Protein AF-A0A2Z6QN03-F1 (afdb_monomer_lite)

Foldseek 3Di:
DVQLVVVVVVVDDSLRSLVVVLVPDDDPVNVVSCVVSVVCNPPDPVRVVVVVVVVVVVVVVVVVVVVVVVVVVVVVCVVCLVVCVVPVLPVQVVQQPPVVHDDPVRSVVSVCCSNPPDPVVVVQVVVQVVVCVVVVDSPDGDDDDWDWDPWDDPDDQWIKTATDDPDPDDRDRDIDTGHDDDD

InterPro domains:
  IPR023211 DNA polymerase, palm domain superfamily [G3DSA:3.90.1600.10] (104-169)
  IPR043502 DNA/RNA polymerase superfamily [SSF56672] (19-170)

pLDDT: mean 73.64, std 13.22, range [30.78, 92.19]

Organism: NCBI:txid94130

Structure (mmCIF, N/CA/C/O backbone):
data_AF-A0A2Z6QN03-F1
#
_entry.id   AF-A0A2Z6QN03-F1
#
loop_
_atom_site.group_PDB
_atom_site.id
_atom_site.type_symbol
_atom_site.label_atom_id
_atom_site.label_alt_id
_atom_site.label_comp_id
_atom_site.label_asym_id
_atom_site.label_entity_id
_atom_site.label_seq_id
_atom_site.pdbx_PDB_ins_code
_atom_site.Cartn_x
_atom_site.Cartn_y
_atom_site.Cartn_z
_atom_site.occupancy
_atom_site.B_iso_or_equiv
_atom_site.auth_seq_id
_atom_site.auth_comp_id
_atom_site.auth_asym_id
_atom_site.auth_atom_id
_atom_site.pdbx_PDB_model_num
ATOM 1 N N . MET A 1 1 ? -9.020 0.779 20.662 1.00 78.31 1 MET A N 1
ATOM 2 C CA . MET A 1 1 ? -10.321 0.088 20.762 1.00 78.31 1 MET A CA 1
ATOM 3 C C . MET A 1 1 ? -10.127 -1.400 21.051 1.00 78.31 1 MET A C 1
ATOM 5 O O . MET A 1 1 ? -10.573 -1.835 22.097 1.00 78.31 1 MET A O 1
ATOM 9 N N . GLU A 1 2 ? -9.347 -2.140 20.259 1.00 82.75 2 GLU A N 1
ATOM 10 C CA . GLU A 1 2 ? -9.040 -3.578 20.472 1.00 82.75 2 GLU A CA 1
ATOM 11 C C . GLU A 1 2 ? -8.659 -3.975 21.913 1.00 82.75 2 GLU A C 1
ATOM 13 O O . GLU A 1 2 ? -9.232 -4.880 22.513 1.00 82.75 2 GLU A O 1
ATOM 18 N N . LEU A 1 3 ? -7.739 -3.233 22.542 1.00 81.19 3 LEU A N 1
ATOM 19 C CA . LEU A 1 3 ? -7.335 -3.491 23.933 1.00 81.19 3 LEU A CA 1
ATOM 20 C C . LEU A 1 3 ? -8.473 -3.298 24.955 1.00 81.19 3 LEU A C 1
ATOM 22 O O . LEU A 1 3 ? -8.415 -3.873 26.044 1.00 81.19 3 LEU A O 1
ATOM 26 N N . ILE A 1 4 ? -9.474 -2.474 24.631 1.00 82.44 4 ILE A N 1
ATOM 27 C CA . ILE A 1 4 ? -10.668 -2.262 25.460 1.00 82.44 4 ILE A CA 1
ATOM 28 C C . ILE A 1 4 ? -11.577 -3.486 25.331 1.00 82.44 4 ILE A C 1
ATOM 30 O O . ILE A 1 4 ? -11.987 -4.041 26.346 1.00 82.44 4 ILE A O 1
ATOM 34 N N . ILE A 1 5 ? -11.789 -3.984 24.110 1.00 84.56 5 ILE A N 1
ATOM 35 C CA . ILE A 1 5 ? -12.561 -5.208 23.833 1.00 84.56 5 ILE A CA 1
ATOM 36 C C . ILE A 1 5 ? -11.947 -6.420 24.534 1.00 84.56 5 ILE A C 1
ATOM 38 O O . ILE A 1 5 ? -12.634 -7.126 25.272 1.00 84.56 5 ILE A O 1
ATOM 42 N N . ALA A 1 6 ? -10.629 -6.594 24.417 1.00 84.69 6 ALA A N 1
ATOM 43 C CA . ALA A 1 6 ? -9.902 -7.664 25.095 1.00 84.69 6 ALA A CA 1
ATOM 44 C C . ALA A 1 6 ? -10.009 -7.598 26.633 1.00 84.69 6 ALA A C 1
ATOM 46 O O . ALA A 1 6 ? -9.934 -8.625 27.306 1.00 84.69 6 ALA A O 1
ATOM 47 N N . SER A 1 7 ? -10.175 -6.402 27.206 1.00 82.44 7 SER A N 1
ATOM 48 C CA . SER A 1 7 ? -10.339 -6.216 28.655 1.00 82.44 7 SER A CA 1
ATOM 49 C C . SER A 1 7 ? -11.789 -6.417 29.103 1.00 82.44 7 SER A C 1
ATOM 51 O O . SER A 1 7 ? -12.020 -6.996 30.162 1.00 82.44 7 SER A O 1
ATOM 53 N N . MET A 1 8 ? -12.768 -6.041 28.275 1.00 79.88 8 MET A N 1
ATOM 54 C CA . MET A 1 8 ? -14.183 -6.341 28.519 1.00 79.88 8 MET A CA 1
ATOM 55 C C . MET A 1 8 ? -14.472 -7.844 28.494 1.00 79.88 8 MET A C 1
ATOM 57 O O . MET A 1 8 ? -15.289 -8.314 29.287 1.00 79.88 8 MET A O 1
ATOM 61 N N . GLY A 1 9 ? -13.755 -8.606 27.658 1.00 78.94 9 GLY A N 1
ATOM 62 C CA . GLY A 1 9 ? -13.786 -10.074 27.665 1.00 78.94 9 GLY A CA 1
ATOM 63 C C . GLY A 1 9 ? -13.278 -10.704 28.970 1.00 78.94 9 GLY A C 1
ATOM 64 O O . GLY A 1 9 ? -13.572 -11.861 29.244 1.00 78.94 9 GLY A O 1
ATOM 65 N N . LYS A 1 10 ? -12.566 -9.938 29.811 1.00 83.94 10 LYS A N 1
ATOM 66 C CA . LYS A 1 10 ? -12.107 -10.349 31.150 1.00 83.94 10 LYS A CA 1
ATOM 67 C C . LYS A 1 10 ? -13.059 -9.922 32.276 1.00 83.94 10 LYS A C 1
ATOM 69 O O . LYS A 1 10 ? -12.698 -10.035 33.442 1.00 83.94 10 LYS A O 1
ATOM 74 N N . GLY A 1 11 ? -14.248 -9.413 31.943 1.00 77.88 11 GLY A N 1
ATOM 75 C CA . GLY A 1 11 ? -15.290 -9.052 32.911 1.00 77.88 11 GLY A CA 1
ATOM 76 C C . GLY A 1 11 ? -15.272 -7.600 33.403 1.00 77.88 11 GLY A C 1
ATOM 77 O O . GLY A 1 11 ? -16.166 -7.225 34.151 1.00 77.88 11 GLY A O 1
ATOM 78 N N . LEU A 1 12 ? -14.323 -6.766 32.964 1.00 81.25 12 LEU A N 1
ATOM 79 C CA . LEU A 1 12 ? -14.276 -5.337 33.318 1.00 81.25 12 LEU A CA 1
ATOM 80 C C . LEU A 1 12 ? -15.379 -4.543 32.611 1.00 81.25 12 LEU A C 1
ATOM 82 O O . LEU A 1 12 ? -15.644 -4.765 31.423 1.00 81.25 12 LEU A O 1
ATOM 86 N N . SER A 1 13 ? -15.991 -3.575 33.295 1.00 84.38 13 SER A N 1
ATOM 87 C CA . SER A 1 13 ? -16.940 -2.663 32.648 1.00 84.38 13 SER A CA 1
ATOM 88 C C . SER A 1 13 ? -16.236 -1.750 31.628 1.00 84.38 13 SER A C 1
ATOM 90 O O . SER A 1 13 ? -15.008 -1.597 31.622 1.00 84.38 13 SER A O 1
ATOM 92 N N . LEU A 1 14 ? -17.015 -1.182 30.699 1.00 83.19 14 LEU A N 1
ATOM 93 C CA . LEU A 1 14 ? -16.485 -0.308 29.647 1.00 83.19 14 LEU A CA 1
ATOM 94 C C . LEU A 1 14 ? -15.829 0.945 30.252 1.00 83.19 14 LEU A C 1
ATOM 96 O O . LEU A 1 14 ? -14.708 1.280 29.872 1.00 83.19 14 LEU A O 1
ATOM 100 N N . SER A 1 15 ? -16.486 1.574 31.232 1.00 81.81 15 SER A N 1
ATOM 101 C CA . SER A 1 15 ? -15.984 2.765 31.926 1.00 81.81 15 SER A CA 1
ATOM 102 C C . SER A 1 15 ? -14.686 2.476 32.681 1.00 81.81 15 SER A C 1
ATOM 104 O O . SER A 1 15 ? -13.682 3.132 32.415 1.00 81.81 15 SER A O 1
ATOM 106 N N . GLU A 1 16 ? -14.647 1.427 33.511 1.00 82.94 16 GLU A N 1
ATOM 107 C CA . GLU A 1 16 ? -13.440 1.030 34.260 1.00 82.94 16 GLU A CA 1
ATOM 108 C C . GLU A 1 16 ? -12.255 0.742 33.327 1.00 82.94 16 GLU A C 1
ATOM 110 O O . GLU A 1 16 ? -11.103 1.069 33.621 1.00 82.94 16 GLU A O 1
ATOM 115 N N . THR A 1 17 ? -12.525 0.129 32.171 1.00 84.19 17 THR A N 1
ATOM 116 C CA . THR A 1 17 ? -11.491 -0.180 31.178 1.00 84.19 17 THR A CA 1
ATOM 117 C C . THR A 1 17 ? -10.941 1.085 30.523 1.00 84.19 17 THR A C 1
ATOM 119 O O . THR A 1 17 ? -9.725 1.198 30.334 1.00 84.19 17 THR A O 1
ATOM 122 N N . ILE A 1 18 ? -11.818 2.028 30.163 1.00 83.25 18 ILE A N 1
ATOM 123 C CA . ILE A 1 18 ? -11.425 3.303 29.557 1.00 83.25 18 ILE A CA 1
ATOM 124 C C . ILE A 1 18 ? -10.633 4.140 30.563 1.00 83.25 18 ILE A C 1
ATOM 126 O O . ILE A 1 18 ? -9.537 4.589 30.233 1.00 83.25 18 ILE A O 1
ATOM 130 N N . GLU A 1 19 ? -11.118 4.279 31.796 1.00 83.25 19 GLU A N 1
ATOM 131 C CA . GLU A 1 19 ? -10.433 5.014 32.865 1.00 83.25 19 GLU A CA 1
ATOM 132 C C . GLU A 1 19 ? -9.045 4.435 33.143 1.00 83.25 19 GLU A C 1
ATOM 134 O O . GLU A 1 19 ? -8.051 5.163 33.157 1.00 83.25 19 GLU A O 1
ATOM 139 N N . LYS A 1 20 ? -8.934 3.104 33.237 1.00 83.12 20 LYS A N 1
ATOM 140 C CA . LYS A 1 20 ? -7.641 2.428 33.393 1.00 83.12 20 LYS A CA 1
ATOM 141 C C . LYS A 1 20 ? -6.711 2.673 32.205 1.00 83.12 20 LYS A C 1
ATOM 143 O O . LYS A 1 20 ? -5.497 2.749 32.383 1.00 83.12 20 LYS A O 1
ATOM 148 N N . LYS A 1 21 ? -7.228 2.769 30.977 1.00 80.38 21 LYS A N 1
ATOM 149 C CA . LYS A 1 21 ? -6.402 3.070 29.796 1.00 80.38 21 LYS A CA 1
ATOM 150 C C . LYS A 1 21 ? -5.947 4.524 29.760 1.00 80.38 21 LYS A C 1
ATOM 152 O O . LYS A 1 21 ? -4.799 4.761 29.394 1.00 80.38 21 LYS A O 1
ATOM 157 N N . LEU A 1 22 ? -6.797 5.456 30.177 1.00 79.81 22 LEU A N 1
ATOM 158 C CA . LEU A 1 22 ? -6.455 6.873 30.286 1.00 79.81 22 LEU A CA 1
ATOM 159 C C . LEU A 1 22 ? -5.440 7.135 31.404 1.00 79.81 22 LEU A C 1
ATOM 161 O O . LEU A 1 22 ? -4.530 7.932 31.206 1.00 79.81 22 LEU A O 1
ATOM 165 N N . ALA A 1 23 ? -5.533 6.422 32.529 1.00 80.88 23 ALA A N 1
ATOM 166 C CA . ALA A 1 23 ? -4.568 6.514 33.628 1.00 80.88 23 ALA A CA 1
ATOM 167 C C . ALA A 1 23 ? -3.162 6.003 33.255 1.00 80.88 23 ALA A C 1
ATOM 169 O O . ALA A 1 23 ? -2.181 6.405 33.866 1.00 80.88 23 ALA A O 1
ATOM 170 N N . ASN A 1 24 ? -3.060 5.127 32.249 1.00 78.62 24 ASN A N 1
ATOM 171 C CA . ASN A 1 24 ? -1.795 4.542 31.790 1.00 78.62 24 ASN A CA 1
ATOM 172 C C . ASN A 1 24 ? -1.147 5.295 30.612 1.00 78.62 24 ASN A C 1
ATOM 174 O O . ASN A 1 24 ? -0.105 4.865 30.119 1.00 78.62 24 ASN A O 1
ATOM 178 N N . ALA A 1 25 ? -1.768 6.357 30.093 1.00 73.38 25 ALA A N 1
ATOM 179 C CA . ALA A 1 25 ? -1.210 7.140 28.994 1.00 73.38 25 ALA A CA 1
ATOM 180 C C . ALA A 1 25 ? -0.481 8.381 29.545 1.00 73.38 25 ALA A C 1
ATOM 182 O O . ALA A 1 25 ? -1.043 9.131 30.330 1.00 73.38 25 ALA A O 1
ATOM 183 N N . GLU A 1 26 ? 0.760 8.627 29.121 1.00 62.78 26 GLU A N 1
ATOM 184 C CA . GLU A 1 26 ? 1.544 9.805 29.530 1.00 62.78 26 GLU A CA 1
ATOM 185 C C . GLU A 1 26 ? 1.878 10.708 28.321 1.00 62.78 26 GLU A C 1
ATOM 187 O O . GLU A 1 26 ? 2.120 10.233 27.204 1.00 62.78 26 GLU A O 1
ATOM 192 N N . GLY A 1 27 ? 1.912 12.031 28.534 1.00 67.25 27 GLY A N 1
ATOM 193 C CA . GLY A 1 27 ? 2.360 13.040 27.556 1.00 67.25 27 GLY A CA 1
ATOM 194 C C . GLY A 1 27 ? 1.319 13.472 26.504 1.00 67.25 27 GLY A C 1
ATOM 195 O O . GLY A 1 27 ? 0.135 13.202 26.639 1.00 67.25 27 GLY A O 1
ATOM 196 N N . LYS A 1 28 ? 1.747 14.125 25.406 1.00 58.94 28 LYS A N 1
ATOM 197 C CA . LYS A 1 28 ? 0.869 14.677 24.331 1.00 58.94 28 LYS A CA 1
ATOM 198 C C . LYS A 1 28 ? -0.064 13.657 23.652 1.00 58.94 28 LYS A C 1
ATOM 200 O O . LYS A 1 28 ? -1.021 14.038 22.982 1.00 58.94 28 LYS A O 1
ATOM 205 N N . LYS A 1 29 ? 0.219 12.357 23.787 1.00 63.34 29 LYS A N 1
ATOM 206 C CA . LYS A 1 29 ? -0.662 11.273 23.317 1.00 63.34 29 LYS A CA 1
ATOM 207 C C . LYS A 1 29 ? -1.928 11.154 24.170 1.00 63.34 29 LYS A C 1
ATOM 209 O O . LYS A 1 29 ? -2.931 10.649 23.673 1.00 63.34 29 LYS A O 1
ATOM 214 N N . HIS A 1 30 ? -1.879 11.635 25.411 1.00 67.75 30 HIS A N 1
ATOM 215 C CA . HIS A 1 30 ? -2.991 11.640 26.349 1.00 67.75 30 HIS A CA 1
ATOM 216 C C . HIS A 1 30 ? -4.138 12.501 25.834 1.00 67.75 30 HIS A C 1
ATOM 218 O O . HIS A 1 30 ? -5.213 11.967 25.634 1.00 67.75 30 HIS A O 1
ATOM 224 N N . ASP A 1 31 ? -3.908 13.762 25.463 1.00 69.50 31 ASP A N 1
ATOM 225 C CA . ASP A 1 31 ? -4.986 14.679 25.050 1.00 69.50 31 ASP A CA 1
ATOM 226 C C . ASP A 1 31 ? -5.824 14.164 23.868 1.00 69.50 31 ASP A C 1
ATOM 228 O O . ASP A 1 31 ? -7.048 14.307 23.848 1.00 69.50 31 ASP A O 1
ATOM 232 N N . ASN A 1 32 ? -5.179 13.541 22.876 1.00 72.19 32 ASN A N 1
ATOM 233 C CA . ASN A 1 32 ? -5.870 13.003 21.704 1.00 72.19 32 ASN A CA 1
ATOM 234 C C . ASN A 1 32 ? -6.604 11.690 22.025 1.00 72.19 32 ASN A C 1
ATOM 236 O O . ASN A 1 32 ? -7.726 11.466 21.576 1.00 72.19 32 ASN A O 1
ATOM 240 N N . LEU A 1 33 ? -5.986 10.829 22.840 1.00 71.81 33 LEU A N 1
ATOM 241 C CA . LEU A 1 33 ? -6.597 9.585 23.308 1.00 71.81 33 LEU A CA 1
ATOM 242 C C . LEU A 1 33 ? -7.811 9.866 24.203 1.00 71.81 33 LEU A C 1
ATOM 244 O O . LEU A 1 33 ? -8.853 9.239 24.045 1.00 71.81 33 LEU A O 1
ATOM 248 N N . THR A 1 34 ? -7.675 10.847 25.088 1.00 73.75 34 THR A N 1
ATOM 249 C CA . THR A 1 34 ? -8.704 11.375 25.977 1.00 73.75 34 THR A CA 1
ATOM 250 C C . THR A 1 34 ? -9.898 11.860 25.166 1.00 73.75 34 THR A C 1
ATOM 252 O O . THR A 1 34 ? -10.993 11.353 25.371 1.00 73.75 34 THR A O 1
ATOM 255 N N . LYS A 1 35 ? -9.708 12.735 24.169 1.00 79.69 35 LYS A N 1
ATOM 256 C CA . LYS A 1 35 ? -10.812 13.209 23.310 1.00 79.69 35 LYS A CA 1
ATOM 257 C C . LYS A 1 35 ? -11.545 12.077 22.587 1.00 79.69 35 LYS A C 1
ATOM 259 O O . LYS A 1 35 ? -12.771 12.085 22.546 1.00 79.69 35 LYS A O 1
ATOM 264 N N . ASN A 1 36 ? -10.807 11.097 22.067 1.00 78.75 36 ASN A N 1
ATOM 265 C CA . ASN A 1 36 ? -11.396 9.971 21.344 1.00 78.75 36 ASN A CA 1
ATOM 266 C C . ASN A 1 36 ? -12.136 8.994 22.269 1.00 78.75 36 ASN A C 1
ATOM 268 O O . ASN A 1 36 ? -13.152 8.442 21.869 1.00 78.75 36 ASN A O 1
ATOM 272 N N . LEU A 1 37 ? -11.647 8.763 23.493 1.00 78.69 37 LEU A N 1
ATOM 273 C CA . LEU A 1 37 ? -12.233 7.789 24.420 1.00 78.69 37 LEU A CA 1
ATOM 274 C C . LEU A 1 37 ? -13.319 8.370 25.330 1.00 78.69 37 LEU A C 1
ATOM 276 O O . LEU A 1 37 ? -14.233 7.637 25.701 1.00 78.69 37 LEU A O 1
ATOM 280 N N . TYR A 1 38 ? -13.265 9.665 25.661 1.00 77.50 38 TYR A N 1
ATOM 281 C CA . TYR A 1 38 ? -14.277 10.316 26.504 1.00 77.50 38 TYR A CA 1
ATOM 282 C C . TYR A 1 38 ? -15.681 10.241 25.896 1.00 77.50 38 TYR A C 1
ATOM 284 O O . TYR A 1 38 ? -16.650 10.118 26.640 1.00 77.50 38 TYR A O 1
ATOM 292 N N . HIS A 1 39 ? -15.794 10.237 24.561 1.00 81.62 39 HIS A N 1
ATOM 293 C CA . HIS A 1 39 ? -17.069 10.032 23.864 1.00 81.62 39 HIS A CA 1
ATOM 294 C C . HIS A 1 39 ? -17.752 8.708 24.255 1.00 81.62 39 HIS A C 1
ATOM 296 O O . HIS A 1 39 ? -18.976 8.626 24.306 1.00 81.62 39 HIS A O 1
ATOM 302 N N . PHE A 1 40 ? -16.964 7.684 24.590 1.00 81.00 40 PHE A N 1
ATOM 303 C CA . PHE A 1 40 ? -17.443 6.333 24.869 1.00 81.00 40 PHE A CA 1
ATOM 304 C C . PHE A 1 40 ? -17.653 6.033 26.357 1.00 81.00 40 PHE A C 1
ATOM 306 O O . PHE A 1 40 ? -18.268 5.018 26.675 1.00 81.00 40 PHE A O 1
ATOM 313 N N . ILE A 1 41 ? -17.173 6.889 27.271 1.00 78.69 41 ILE A N 1
ATOM 314 C CA . ILE A 1 41 ? -17.235 6.652 28.728 1.00 78.69 41 ILE A CA 1
ATOM 315 C C . ILE A 1 41 ? -18.676 6.478 29.223 1.00 78.69 41 ILE A C 1
ATOM 317 O O . ILE A 1 41 ? -18.939 5.603 30.043 1.00 78.69 41 ILE A O 1
ATOM 321 N N . ASN A 1 42 ? -19.606 7.277 28.695 1.00 79.06 42 ASN A N 1
ATOM 322 C CA . ASN A 1 42 ? -21.012 7.273 29.116 1.00 79.06 42 ASN A CA 1
ATOM 323 C C . ASN A 1 42 ? -21.912 6.395 28.234 1.00 79.06 42 ASN A C 1
ATOM 325 O O . ASN A 1 42 ? -23.130 6.401 28.397 1.00 79.06 42 ASN A O 1
ATOM 329 N N . LYS A 1 43 ? -21.330 5.683 27.268 1.00 84.50 43 LYS A N 1
ATOM 330 C CA . LYS A 1 43 ? -22.069 4.958 26.238 1.00 84.50 43 LYS A CA 1
ATOM 331 C C . LYS A 1 43 ? -22.368 3.531 26.696 1.00 84.50 43 LYS A C 1
ATOM 333 O O . LYS A 1 43 ? -21.564 2.912 27.398 1.00 84.50 43 LYS A O 1
ATOM 338 N N . ALA A 1 44 ? -23.518 2.979 26.311 1.00 85.81 44 ALA A N 1
ATOM 339 C CA . ALA A 1 44 ? -23.827 1.596 26.661 1.00 85.81 44 ALA A CA 1
ATOM 340 C C . ALA A 1 44 ? -22.920 0.627 25.881 1.00 85.81 44 ALA A C 1
ATOM 342 O O . ALA A 1 44 ? -22.516 0.896 24.750 1.00 85.81 44 ALA A O 1
ATOM 343 N N . ARG A 1 45 ? -22.630 -0.551 26.455 1.00 83.38 45 ARG A N 1
ATOM 344 C CA . ARG A 1 45 ? -21.758 -1.561 25.817 1.00 83.38 45 ARG A CA 1
ATOM 345 C C . ARG A 1 45 ? -22.183 -1.912 24.387 1.00 83.38 45 ARG A C 1
ATOM 347 O O . ARG A 1 45 ? -21.326 -2.050 23.523 1.00 83.38 45 ARG A O 1
ATOM 354 N N . HIS A 1 46 ? -23.484 -2.062 24.150 1.00 86.12 46 HIS A N 1
ATOM 355 C CA . HIS A 1 46 ? -24.010 -2.418 22.833 1.00 86.12 46 HIS A CA 1
ATOM 356 C C . HIS A 1 46 ? -23.836 -1.278 21.819 1.00 86.12 46 HIS A C 1
ATOM 358 O O . HIS A 1 46 ? -23.428 -1.524 20.692 1.00 86.12 46 HIS A O 1
ATOM 364 N N . GLU A 1 47 ? -24.054 -0.029 22.227 1.00 88.50 47 GLU A N 1
ATOM 365 C CA . GLU A 1 47 ? -23.845 1.141 21.372 1.00 88.50 47 GLU A CA 1
ATOM 366 C C . GLU A 1 47 ? -22.355 1.347 21.040 1.00 88.50 47 GLU A C 1
ATOM 368 O O . GLU A 1 47 ? -22.023 1.741 19.925 1.00 88.50 47 GLU A O 1
ATOM 373 N N . PHE A 1 48 ? -21.452 1.055 21.986 1.00 87.19 48 PHE A N 1
ATOM 374 C CA . PHE A 1 48 ? -20.005 1.032 21.741 1.00 87.19 48 PHE A CA 1
ATOM 375 C C . PHE A 1 48 ? -19.619 -0.047 20.720 1.00 87.19 48 PHE A C 1
ATOM 377 O O . PHE A 1 48 ? -18.826 0.232 19.826 1.00 87.19 48 PHE A O 1
ATOM 384 N N . MET A 1 49 ? -20.184 -1.258 20.825 1.00 88.06 49 MET A N 1
ATOM 385 C CA . MET A 1 49 ? -19.944 -2.335 19.853 1.00 88.06 49 MET A CA 1
ATOM 386 C C . MET A 1 49 ? -20.420 -1.958 18.448 1.00 88.06 49 MET A C 1
ATOM 388 O O . MET A 1 49 ? -19.674 -2.142 17.498 1.00 88.06 49 MET A O 1
ATOM 392 N N . VAL A 1 50 ? -21.612 -1.366 18.312 1.00 90.69 50 VAL A N 1
ATOM 393 C CA . VAL A 1 50 ? -22.143 -0.948 17.001 1.00 90.69 50 VAL A CA 1
ATOM 394 C C . VAL A 1 50 ? -21.227 0.075 16.322 1.00 90.69 50 VAL A C 1
ATOM 396 O O . VAL A 1 50 ? -20.932 -0.045 15.135 1.00 90.69 50 VAL A O 1
ATOM 399 N N . GLU A 1 51 ? -20.752 1.078 17.063 1.00 89.00 51 GLU A N 1
ATOM 400 C CA . GLU A 1 51 ? -19.832 2.077 16.507 1.00 89.00 51 GLU A CA 1
ATOM 401 C C . GLU A 1 51 ? -18.457 1.478 16.200 1.00 89.00 51 GLU A C 1
ATOM 403 O O . GLU A 1 51 ? -17.855 1.791 15.174 1.00 89.00 51 GLU A O 1
ATOM 408 N N . TYR A 1 52 ? -17.982 0.576 17.057 1.00 87.44 52 TYR A N 1
ATOM 409 C CA . TYR A 1 52 ? -16.754 -0.165 16.820 1.00 87.44 52 TYR A CA 1
ATOM 410 C C . TYR A 1 52 ? -16.813 -0.978 15.521 1.00 87.44 52 TYR A C 1
ATOM 412 O O . TYR A 1 52 ? -15.918 -0.848 14.688 1.00 87.44 52 TYR A O 1
ATOM 420 N N . ASP A 1 53 ? -17.878 -1.756 15.323 1.00 90.00 53 ASP A N 1
ATOM 421 C CA . ASP A 1 53 ? -18.068 -2.584 14.132 1.00 90.00 53 ASP A CA 1
ATOM 422 C C . ASP A 1 53 ? -18.140 -1.723 12.864 1.00 90.00 53 ASP A C 1
ATOM 424 O O . ASP A 1 53 ? -17.528 -2.061 11.849 1.00 90.00 53 ASP A O 1
ATOM 428 N N . SER A 1 54 ? -18.812 -0.568 12.936 1.00 92.00 54 SER A N 1
ATOM 429 C CA . SER A 1 54 ? -18.847 0.409 11.841 1.00 92.00 54 SER A CA 1
ATOM 430 C C . SER A 1 54 ? -17.450 0.925 11.488 1.00 92.00 54 SER A C 1
ATOM 432 O O . SER A 1 54 ? -17.076 0.946 10.318 1.00 92.00 54 SER A O 1
ATOM 434 N N . ILE A 1 55 ? -16.650 1.308 12.487 1.00 88.12 55 ILE A N 1
ATOM 435 C CA . ILE A 1 55 ? -15.278 1.788 12.268 1.00 88.12 55 ILE A CA 1
ATOM 436 C C . ILE A 1 55 ? -14.400 0.669 11.692 1.00 88.12 55 ILE A C 1
ATOM 438 O O . ILE A 1 55 ? -13.615 0.909 10.777 1.00 88.12 55 ILE A O 1
ATOM 442 N N . CYS A 1 56 ? -14.528 -0.562 12.192 1.00 88.62 56 CYS A N 1
ATOM 443 C CA . CYS A 1 56 ? -13.801 -1.721 11.673 1.00 88.62 56 CYS A CA 1
ATOM 444 C C . CYS A 1 56 ? -14.150 -2.023 10.214 1.00 88.62 56 CYS A C 1
ATOM 446 O O . CYS A 1 56 ? -13.260 -2.364 9.428 1.00 88.62 56 CYS A O 1
ATOM 448 N N . PHE A 1 57 ? -15.422 -1.875 9.846 1.00 92.19 57 PHE A N 1
ATOM 449 C CA . PHE A 1 57 ? -15.870 -1.991 8.466 1.00 92.19 57 PHE A CA 1
ATOM 450 C C . PHE A 1 57 ? -15.216 -0.922 7.582 1.00 92.19 57 PHE A C 1
ATOM 452 O O . PHE A 1 57 ? -14.582 -1.267 6.584 1.00 92.19 57 PHE A O 1
ATOM 459 N N . ASP A 1 58 ? -15.259 0.347 7.993 1.00 90.56 58 ASP A N 1
ATOM 460 C CA . ASP A 1 58 ? -14.623 1.446 7.258 1.00 90.56 58 ASP A CA 1
ATOM 461 C C . ASP A 1 58 ? -13.106 1.245 7.116 1.00 90.56 58 ASP A C 1
ATOM 463 O O . ASP A 1 58 ? -12.553 1.412 6.025 1.00 90.56 58 ASP A O 1
ATOM 467 N N . CYS A 1 59 ? -12.422 0.824 8.185 1.00 85.75 59 CYS A N 1
ATOM 468 C CA . CYS A 1 59 ? -10.996 0.498 8.150 1.00 85.75 59 CYS A CA 1
ATOM 469 C C . CYS A 1 59 ? -10.693 -0.627 7.157 1.00 85.75 59 CYS A C 1
ATOM 471 O O . CYS A 1 59 ? -9.734 -0.524 6.395 1.00 85.75 59 CYS A O 1
ATOM 473 N N . SER A 1 60 ? -11.523 -1.670 7.132 1.00 89.31 60 SER A N 1
ATOM 474 C CA . SER A 1 60 ? -11.375 -2.796 6.207 1.00 89.31 60 SER A CA 1
ATOM 475 C C . SER A 1 60 ? -11.599 -2.355 4.757 1.00 89.31 60 SER A C 1
ATOM 477 O O . SER A 1 60 ? -10.833 -2.721 3.867 1.00 89.31 60 SER A O 1
ATOM 479 N N . CYS A 1 61 ? -12.596 -1.502 4.500 1.00 88.25 61 CYS A N 1
ATOM 480 C CA . CYS A 1 61 ? -12.809 -0.907 3.182 1.00 88.25 61 CYS A CA 1
ATOM 481 C C . CYS A 1 61 ? -11.616 -0.053 2.727 1.00 88.25 61 CYS A C 1
ATOM 483 O O . CYS A 1 61 ? -11.230 -0.110 1.557 1.00 88.25 61 CYS A O 1
ATOM 485 N N . LEU A 1 62 ? -11.030 0.741 3.627 1.00 84.56 62 LEU A N 1
ATOM 486 C CA . LEU A 1 62 ? -9.838 1.539 3.333 1.00 84.56 62 LEU A CA 1
ATOM 487 C C . LEU A 1 62 ? -8.607 0.663 3.071 1.00 84.56 62 LEU A C 1
ATOM 489 O O . LEU A 1 62 ? -7.857 0.948 2.139 1.00 84.56 62 LEU A O 1
ATOM 493 N N . ASP A 1 63 ? -8.425 -0.417 3.829 1.00 81.62 63 ASP A N 1
ATOM 494 C CA . ASP A 1 63 ? -7.321 -1.361 3.638 1.00 81.62 63 ASP A CA 1
ATOM 495 C C . ASP A 1 63 ? -7.401 -2.060 2.273 1.00 81.62 63 ASP A C 1
ATOM 497 O O . ASP A 1 63 ? -6.425 -2.086 1.520 1.00 81.62 63 ASP A O 1
ATOM 501 N N . VAL A 1 64 ? -8.597 -2.509 1.872 1.00 84.94 64 VAL A N 1
ATOM 502 C CA . VAL A 1 64 ? -8.829 -3.086 0.537 1.00 84.94 64 VAL A CA 1
ATOM 503 C C . VAL A 1 64 ? -8.512 -2.076 -0.571 1.00 84.94 64 VAL A C 1
ATOM 505 O O . VAL A 1 64 ? -7.874 -2.435 -1.563 1.00 84.94 64 VAL A O 1
ATOM 508 N N . LYS A 1 65 ? -8.900 -0.802 -0.413 1.00 84.12 65 LYS A N 1
ATOM 509 C CA . LYS A 1 65 ? -8.562 0.263 -1.378 1.00 84.12 65 LYS A CA 1
ATOM 510 C C . LYS A 1 65 ? -7.054 0.492 -1.468 1.00 84.12 65 LYS A C 1
ATOM 512 O O . LYS A 1 65 ? -6.517 0.590 -2.571 1.00 84.12 65 LYS A O 1
ATOM 517 N N . GLN A 1 66 ? -6.369 0.531 -0.328 1.00 81.62 66 GLN A N 1
ATOM 518 C CA . GLN A 1 66 ? -4.916 0.666 -0.269 1.00 81.62 66 GLN A CA 1
ATOM 519 C C . GLN A 1 66 ? -4.220 -0.524 -0.946 1.00 81.62 66 GLN A C 1
ATOM 521 O O . GLN A 1 66 ? -3.264 -0.337 -1.702 1.00 81.62 66 GLN A O 1
ATOM 526 N N . TYR A 1 67 ? -4.713 -1.744 -0.723 1.00 79.50 67 TYR A N 1
ATOM 527 C CA . TYR A 1 67 ? -4.189 -2.949 -1.361 1.00 79.50 67 TYR A CA 1
ATOM 528 C C . TYR A 1 67 ? -4.406 -2.938 -2.878 1.00 79.50 67 TYR A C 1
ATOM 530 O O . TYR A 1 67 ? -3.475 -3.229 -3.630 1.00 79.50 67 TYR A O 1
ATOM 538 N N . ALA A 1 68 ? -5.595 -2.545 -3.341 1.00 82.50 68 ALA A N 1
ATOM 539 C CA . ALA A 1 68 ? -5.895 -2.413 -4.764 1.00 82.50 68 ALA A CA 1
ATOM 540 C C . ALA A 1 68 ? -4.977 -1.385 -5.442 1.00 82.50 68 ALA A C 1
ATOM 542 O O . ALA A 1 68 ? -4.401 -1.674 -6.491 1.00 82.50 68 ALA A O 1
ATOM 543 N N . LEU A 1 69 ? -4.766 -0.224 -4.811 1.00 81.81 69 LEU A N 1
ATOM 544 C CA . LEU A 1 69 ? -3.839 0.795 -5.305 1.00 81.81 69 LEU A CA 1
ATOM 545 C C . LEU A 1 69 ? -2.401 0.267 -5.360 1.00 81.81 69 LEU A C 1
ATOM 547 O O . LEU A 1 69 ? -1.709 0.461 -6.356 1.00 81.81 69 LEU A O 1
ATOM 551 N N . LYS A 1 70 ? -1.955 -0.447 -4.322 1.00 82.94 70 LYS A N 1
ATOM 552 C CA . LYS A 1 70 ? -0.633 -1.085 -4.295 1.00 82.94 70 LYS A CA 1
ATOM 553 C C . LYS A 1 70 ? -0.471 -2.100 -5.427 1.00 82.94 70 LYS A C 1
ATOM 555 O O . LYS A 1 70 ? 0.562 -2.111 -6.091 1.00 82.94 70 LYS A O 1
ATOM 560 N N . MET A 1 71 ? -1.473 -2.947 -5.650 1.00 77.94 71 MET A N 1
ATOM 561 C CA . MET A 1 71 ? -1.454 -3.942 -6.720 1.00 77.94 71 MET A CA 1
ATOM 562 C C . MET A 1 71 ? -1.404 -3.269 -8.093 1.00 77.94 71 MET A C 1
ATOM 564 O O . MET A 1 71 ? -0.562 -3.631 -8.911 1.00 77.94 71 MET A O 1
ATOM 568 N N . TYR A 1 72 ? -2.230 -2.240 -8.304 1.00 82.38 72 TYR A N 1
ATOM 569 C CA . TYR A 1 72 ? -2.219 -1.433 -9.520 1.00 82.38 72 TYR A CA 1
ATOM 570 C C . TYR A 1 72 ? -0.845 -0.811 -9.772 1.00 82.38 72 TYR A C 1
ATOM 572 O O . TYR A 1 72 ? -0.303 -0.962 -10.862 1.00 82.38 72 TYR A O 1
ATOM 580 N N . MET A 1 73 ? -0.247 -0.176 -8.760 1.00 77.94 73 MET A N 1
ATOM 581 C CA . MET A 1 73 ? 1.081 0.425 -8.885 1.00 77.94 73 MET A CA 1
ATOM 582 C C . MET A 1 73 ? 2.144 -0.626 -9.214 1.00 77.94 73 MET A C 1
ATOM 584 O O . MET A 1 73 ? 2.934 -0.416 -10.126 1.00 77.94 73 MET A O 1
ATOM 588 N N . ASN A 1 74 ? 2.132 -1.788 -8.556 1.00 78.88 74 ASN A N 1
ATOM 589 C CA . ASN A 1 74 ? 3.073 -2.869 -8.865 1.00 78.88 74 ASN A CA 1
ATOM 590 C C . ASN A 1 74 ? 2.953 -3.349 -10.324 1.00 78.88 74 ASN A C 1
ATOM 592 O O . ASN A 1 74 ? 3.967 -3.556 -10.989 1.00 78.88 74 ASN A O 1
ATOM 596 N N . THR A 1 75 ? 1.729 -3.505 -10.837 1.00 78.56 75 THR A N 1
ATOM 597 C CA . THR A 1 75 ? 1.486 -3.882 -12.239 1.00 78.56 75 THR A CA 1
ATOM 598 C C . THR A 1 75 ? 1.896 -2.775 -13.206 1.00 78.56 75 THR A C 1
ATOM 600 O O . THR A 1 75 ? 2.524 -3.052 -14.231 1.00 78.56 75 THR A O 1
ATOM 603 N N . PHE A 1 76 ? 1.569 -1.525 -12.876 1.00 76.44 76 PHE A N 1
ATOM 604 C CA . PHE A 1 76 ? 1.941 -0.356 -13.661 1.00 76.44 76 PHE A CA 1
ATOM 605 C C . PHE A 1 76 ? 3.461 -0.254 -13.794 1.00 76.44 76 PHE A C 1
ATOM 607 O O . PHE A 1 76 ? 3.953 -0.129 -14.908 1.00 76.44 76 PHE A O 1
ATOM 614 N N . TYR A 1 77 ? 4.209 -0.400 -12.697 1.00 67.94 77 TYR A N 1
ATOM 615 C CA . TYR A 1 77 ? 5.673 -0.378 -12.717 1.00 67.94 77 TYR A CA 1
ATOM 616 C C . TYR A 1 77 ? 6.285 -1.522 -13.522 1.00 67.94 77 TYR A C 1
ATOM 618 O O . TYR A 1 77 ? 7.228 -1.279 -14.269 1.00 67.94 77 TYR A O 1
ATOM 626 N N . GLY A 1 78 ? 5.746 -2.741 -13.420 1.00 71.12 78 GLY A N 1
ATOM 627 C CA . GLY A 1 78 ? 6.204 -3.856 -14.255 1.00 71.12 78 GLY A CA 1
ATOM 628 C C . GLY A 1 78 ? 6.021 -3.562 -15.746 1.00 71.12 78 GLY A C 1
ATOM 629 O O . GLY A 1 78 ? 6.960 -3.667 -16.525 1.00 71.12 78 GLY A O 1
ATOM 630 N N . THR A 1 79 ? 4.834 -3.085 -16.122 1.00 72.88 79 THR A N 1
ATOM 631 C CA . THR A 1 79 ? 4.497 -2.786 -17.524 1.00 72.88 79 THR A CA 1
ATOM 632 C C . THR A 1 79 ? 5.266 -1.574 -18.057 1.00 72.88 79 THR A C 1
ATOM 634 O O . THR A 1 79 ? 5.753 -1.583 -19.184 1.00 72.88 79 THR A O 1
ATOM 637 N N . ALA A 1 80 ? 5.391 -0.515 -17.253 1.00 66.94 80 ALA A N 1
ATOM 638 C CA . ALA A 1 80 ? 6.145 0.677 -17.613 1.00 66.94 80 ALA A CA 1
ATOM 639 C C . ALA A 1 80 ? 7.638 0.363 -17.746 1.00 66.94 80 ALA A C 1
ATOM 641 O O . ALA A 1 80 ? 8.258 0.862 -18.676 1.00 66.94 80 ALA A O 1
ATOM 642 N N . GLY A 1 81 ? 8.199 -0.480 -16.873 1.00 64.75 81 GLY A N 1
ATOM 643 C CA . GLY A 1 81 ? 9.578 -0.955 -16.977 1.00 64.75 81 GLY A CA 1
ATOM 644 C C . GLY A 1 81 ? 9.849 -1.665 -18.302 1.00 64.75 81 GLY A C 1
ATOM 645 O O . GLY A 1 81 ? 10.807 -1.313 -18.985 1.00 64.75 81 GLY A O 1
ATOM 646 N N . ASP A 1 82 ? 8.963 -2.576 -18.712 1.00 67.19 82 ASP A N 1
ATOM 647 C CA . ASP A 1 82 ? 9.091 -3.289 -19.988 1.00 67.19 82 ASP A CA 1
ATOM 648 C C . ASP A 1 82 ? 9.002 -2.330 -21.193 1.00 67.19 82 ASP A C 1
ATOM 650 O O . ASP A 1 82 ? 9.871 -2.333 -22.066 1.00 67.19 82 ASP A O 1
ATOM 654 N N . ILE A 1 83 ? 8.001 -1.439 -21.217 1.00 63.56 83 ILE A N 1
ATOM 655 C CA . ILE A 1 83 ? 7.778 -0.501 -22.335 1.00 63.56 83 ILE A CA 1
ATOM 656 C C . ILE A 1 83 ? 8.877 0.572 -22.419 1.00 63.56 83 ILE A C 1
ATOM 658 O O . ILE A 1 83 ? 9.299 0.954 -23.516 1.00 63.56 83 ILE A O 1
ATOM 662 N N . LEU A 1 84 ? 9.321 1.097 -21.272 1.00 63.34 84 LEU A N 1
ATOM 663 C CA . LEU A 1 84 ? 10.395 2.090 -21.206 1.00 63.34 84 LEU A CA 1
ATOM 664 C C . LEU A 1 84 ? 11.724 1.461 -21.607 1.00 63.34 84 LEU A C 1
ATOM 666 O O . LEU A 1 84 ? 12.476 2.099 -22.335 1.00 63.34 84 LEU A O 1
ATOM 670 N N . SER A 1 85 ? 11.988 0.214 -21.205 1.00 63.97 85 SER A N 1
ATOM 671 C CA . SER A 1 85 ? 13.202 -0.493 -21.606 1.00 63.97 85 SER A CA 1
ATOM 672 C C . SER A 1 85 ? 13.297 -0.605 -23.126 1.00 63.97 85 SER A C 1
ATOM 674 O O . SER A 1 85 ? 14.319 -0.271 -23.715 1.00 63.97 85 SER A O 1
ATOM 676 N N . GLU A 1 86 ? 12.218 -0.996 -23.795 1.00 67.06 86 GLU A N 1
ATOM 677 C CA . GLU A 1 86 ? 12.249 -1.172 -25.247 1.00 67.06 86 GLU A CA 1
ATOM 678 C C . GLU A 1 86 ? 12.414 0.161 -26.003 1.00 67.06 86 GLU A C 1
ATOM 680 O O . GLU A 1 86 ? 13.279 0.289 -26.868 1.00 67.06 86 GLU A O 1
ATOM 685 N N . ARG A 1 87 ? 11.643 1.203 -25.654 1.00 67.81 87 ARG A N 1
ATOM 686 C CA . ARG A 1 87 ? 11.680 2.481 -26.399 1.00 67.81 87 ARG A CA 1
ATOM 687 C C . ARG A 1 87 ? 12.848 3.389 -26.044 1.00 67.81 87 ARG A C 1
ATOM 689 O O . ARG A 1 87 ? 13.324 4.128 -26.907 1.00 67.81 87 ARG A O 1
ATOM 696 N N . CYS A 1 88 ? 13.249 3.431 -24.776 1.00 65.31 88 CYS A N 1
ATOM 697 C CA . CYS A 1 88 ? 14.276 4.369 -24.330 1.00 65.31 88 CYS A CA 1
ATOM 698 C C . CYS A 1 88 ? 15.676 3.907 -24.727 1.00 65.31 88 CYS A C 1
ATOM 700 O O . CYS A 1 88 ? 16.534 4.763 -24.946 1.00 65.31 88 CYS A O 1
ATOM 702 N N . PHE A 1 89 ? 15.905 2.597 -24.853 1.00 72.19 89 PHE A N 1
ATOM 703 C CA . PHE A 1 89 ? 17.228 2.057 -25.164 1.00 72.19 89 PHE A CA 1
ATOM 704 C C . PHE A 1 89 ? 17.487 1.890 -26.655 1.00 72.19 89 PHE A C 1
ATOM 706 O O . PHE A 1 89 ? 18.630 2.064 -27.060 1.00 72.19 89 PHE A O 1
ATOM 713 N N . GLN A 1 90 ? 16.446 1.750 -27.483 1.00 79.38 90 GLN A N 1
ATOM 714 C CA . GLN A 1 90 ? 16.586 1.568 -28.931 1.00 79.38 90 GLN A CA 1
ATOM 715 C C . GLN A 1 90 ? 17.542 2.578 -29.596 1.00 79.38 90 GLN A C 1
ATOM 717 O O . GLN A 1 90 ? 18.432 2.197 -30.349 1.00 79.38 90 GLN A O 1
ATOM 722 N N . LYS A 1 91 ? 17.426 3.873 -29.267 1.00 79.06 91 LYS A N 1
ATOM 723 C CA . LYS A 1 91 ? 18.308 4.918 -29.825 1.00 79.06 91 LYS A CA 1
ATOM 724 C C . LYS A 1 91 ? 19.774 4.772 -29.402 1.00 79.06 91 LYS A C 1
ATOM 726 O O . LYS A 1 91 ? 20.664 5.205 -30.129 1.00 79.06 91 LYS A O 1
ATOM 731 N N . TYR A 1 92 ? 20.028 4.238 -28.209 1.00 76.31 92 TYR A N 1
ATOM 732 C CA . TYR A 1 92 ? 21.379 4.023 -27.689 1.00 76.31 92 TYR A CA 1
ATOM 733 C C . TYR A 1 92 ? 21.965 2.703 -28.166 1.00 76.31 92 TYR A C 1
ATOM 735 O O . TYR A 1 92 ? 23.165 2.656 -28.411 1.00 76.31 92 TYR A O 1
ATOM 743 N N . ASP A 1 93 ? 21.132 1.678 -28.332 1.00 81.31 93 ASP A N 1
ATOM 744 C CA . ASP A 1 93 ? 21.511 0.397 -28.924 1.00 81.31 93 ASP A CA 1
ATOM 745 C C . ASP A 1 93 ? 21.969 0.621 -30.372 1.00 81.31 93 ASP A C 1
ATOM 747 O O . ASP A 1 93 ? 23.093 0.276 -30.727 1.00 81.31 93 ASP A O 1
ATOM 751 N N . GLU A 1 94 ? 21.183 1.362 -31.163 1.00 83.88 94 GLU A N 1
ATOM 752 C CA . GLU A 1 94 ? 21.550 1.771 -32.527 1.00 83.88 94 GLU A CA 1
ATOM 753 C C . GLU A 1 94 ? 22.852 2.594 -32.564 1.00 83.88 94 GLU A C 1
ATOM 755 O O . GLU A 1 94 ? 23.700 2.395 -33.436 1.00 83.88 94 GLU A O 1
ATOM 760 N N . ALA A 1 95 ? 23.042 3.511 -31.608 1.00 81.38 95 ALA A N 1
ATOM 761 C CA . ALA A 1 95 ? 24.251 4.331 -31.521 1.00 81.38 95 ALA A CA 1
ATOM 762 C C . ALA A 1 95 ? 25.493 3.533 -31.084 1.00 81.38 95 ALA A C 1
ATOM 764 O O . ALA A 1 95 ? 26.601 3.866 -31.505 1.00 81.38 95 ALA A O 1
ATOM 765 N N . TYR A 1 96 ? 25.325 2.507 -30.246 1.00 79.69 96 TYR A N 1
ATOM 766 C CA . TYR A 1 96 ? 26.395 1.607 -29.815 1.00 79.69 96 TYR A CA 1
ATOM 767 C C . TYR A 1 96 ? 26.827 0.668 -30.948 1.00 79.69 96 TYR A C 1
ATOM 769 O O . TYR A 1 96 ? 28.025 0.494 -31.173 1.00 79.69 96 TYR A O 1
ATOM 777 N N . ASP A 1 97 ? 25.860 0.137 -31.698 1.00 81.94 97 ASP A N 1
ATOM 778 C CA . ASP A 1 97 ? 26.095 -0.789 -32.809 1.00 81.94 97 ASP A CA 1
ATOM 779 C C . ASP A 1 97 ? 26.602 -0.081 -34.078 1.00 81.94 97 ASP A C 1
ATOM 781 O O . ASP A 1 97 ? 27.288 -0.684 -34.911 1.00 81.94 97 ASP A O 1
ATOM 785 N N . SER A 1 98 ? 26.320 1.218 -34.237 1.00 77.56 98 SER A N 1
ATOM 786 C CA . SER A 1 98 ? 26.918 2.026 -35.300 1.00 77.56 98 SER A CA 1
ATOM 787 C C . SER A 1 9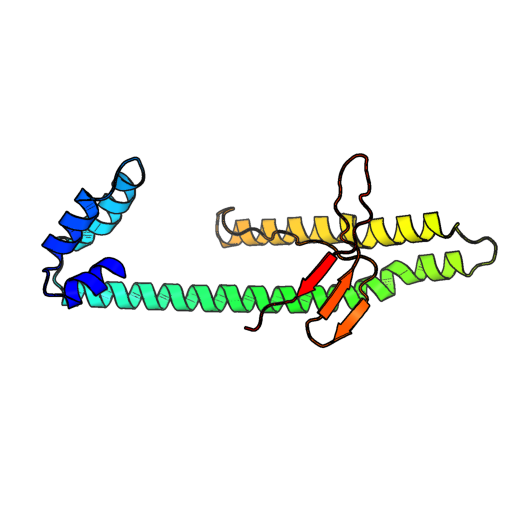8 ? 28.425 2.176 -35.040 1.00 77.56 98 SER A C 1
ATOM 789 O O . SER A 1 98 ? 28.828 2.734 -34.027 1.00 77.56 98 SER A O 1
ATOM 791 N N . GLY A 1 99 ? 29.281 1.673 -35.938 1.00 63.66 99 GLY A N 1
ATOM 792 C CA . GLY A 1 99 ? 30.738 1.489 -35.753 1.00 63.66 99 GLY A CA 1
ATOM 793 C C . GLY A 1 99 ? 31.615 2.717 -35.419 1.00 63.66 99 GLY A C 1
ATOM 794 O O . GLY A 1 99 ? 32.835 2.608 -35.463 1.00 63.66 99 GLY A O 1
ATOM 795 N N . ASN A 1 100 ? 31.026 3.863 -35.068 1.00 66.88 100 ASN A N 1
ATOM 796 C CA . ASN A 1 100 ? 31.661 5.029 -34.440 1.00 66.88 100 ASN A CA 1
ATOM 797 C C . ASN A 1 100 ? 31.283 5.130 -32.936 1.00 66.88 100 ASN A C 1
ATOM 799 O O . ASN A 1 100 ? 31.230 6.225 -32.375 1.00 66.88 100 ASN A O 1
ATOM 803 N N . GLY A 1 101 ? 30.924 3.984 -32.343 1.00 65.50 101 GLY A N 1
ATOM 804 C CA . GLY A 1 101 ? 30.048 3.847 -31.183 1.00 65.50 101 GLY A CA 1
ATOM 805 C C . GLY A 1 101 ? 30.516 4.528 -29.902 1.00 65.50 101 GLY A C 1
ATOM 806 O O . GLY A 1 101 ? 31.701 4.571 -29.569 1.00 65.50 101 GLY A O 1
ATOM 807 N N . ILE A 1 102 ? 29.531 5.035 -29.160 1.00 73.31 102 ILE A N 1
ATOM 808 C CA . ILE A 1 102 ? 29.679 5.494 -27.775 1.00 73.31 102 ILE A CA 1
ATOM 809 C C . ILE A 1 102 ? 30.440 4.456 -26.942 1.00 73.31 102 ILE A C 1
ATOM 811 O O . ILE A 1 102 ? 30.175 3.254 -27.023 1.00 73.31 102 ILE A O 1
ATOM 815 N N . LEU A 1 103 ? 31.380 4.919 -26.111 1.00 79.56 103 LEU A N 1
ATOM 816 C CA . LEU A 1 103 ? 32.119 4.036 -25.209 1.00 79.56 103 LEU A CA 1
ATOM 817 C C . LEU A 1 103 ? 31.136 3.283 -24.309 1.00 79.56 103 LEU A C 1
ATOM 819 O O . LEU A 1 103 ? 30.130 3.836 -23.864 1.00 79.56 103 LEU A O 1
ATOM 823 N N . LYS A 1 104 ? 31.457 2.024 -23.994 1.00 78.56 104 LYS A N 1
ATOM 824 C CA . LYS A 1 104 ? 30.612 1.149 -23.166 1.00 78.56 104 LYS A CA 1
ATOM 825 C C . LYS A 1 104 ? 30.174 1.840 -21.866 1.00 78.56 104 LYS A C 1
ATOM 827 O O . LYS A 1 104 ? 29.016 1.760 -21.484 1.00 78.56 104 LYS A O 1
ATOM 832 N N . GLU A 1 105 ? 31.076 2.566 -21.215 1.00 77.31 105 GLU A N 1
ATOM 833 C CA . GLU A 1 105 ? 30.815 3.329 -19.982 1.00 77.31 105 GLU A CA 1
ATOM 834 C C . GLU A 1 105 ? 29.820 4.485 -20.177 1.00 77.31 105 GLU A C 1
ATOM 836 O O . GLU A 1 105 ? 28.984 4.751 -19.310 1.00 77.31 105 GLU A O 1
ATOM 841 N N . GLU A 1 106 ? 29.883 5.153 -21.328 1.00 79.50 106 GLU A N 1
ATOM 842 C CA . GLU A 1 106 ? 28.996 6.257 -21.689 1.00 79.50 106 GLU A CA 1
ATOM 843 C C . GLU A 1 106 ? 27.593 5.746 -22.043 1.00 79.50 106 GLU A C 1
ATOM 845 O O . GLU A 1 106 ? 26.597 6.345 -21.634 1.00 79.50 106 GLU A O 1
ATOM 850 N N . TYR A 1 107 ? 27.514 4.599 -22.724 1.00 81.00 107 TYR A N 1
ATOM 851 C CA . TYR A 1 107 ? 26.267 3.868 -22.948 1.00 81.00 107 TYR A CA 1
ATOM 852 C C . TYR A 1 107 ? 25.594 3.514 -21.614 1.00 81.00 107 TYR A C 1
ATOM 854 O O . TYR A 1 107 ? 24.454 3.918 -21.382 1.00 81.00 107 TYR A O 1
ATOM 862 N N . TRP A 1 108 ? 26.316 2.866 -20.688 1.00 74.06 108 TRP A N 1
ATOM 863 C CA . TRP A 1 108 ? 25.770 2.494 -19.374 1.00 74.06 108 TRP A CA 1
ATOM 864 C C . TRP A 1 108 ? 25.345 3.706 -18.540 1.00 74.06 108 TRP A C 1
ATOM 866 O O . TRP A 1 108 ? 24.304 3.661 -17.885 1.00 74.06 108 TRP A O 1
ATOM 876 N N . SER A 1 109 ? 26.106 4.804 -18.588 1.00 77.81 109 SER A N 1
ATOM 877 C CA . SER A 1 109 ? 25.746 6.041 -17.882 1.00 77.81 109 SER A CA 1
ATOM 878 C C . SER A 1 109 ? 24.457 6.659 -18.428 1.00 77.81 109 SER A C 1
ATOM 880 O O . SER A 1 109 ? 23.609 7.089 -17.649 1.00 77.81 109 SER A O 1
ATOM 882 N N . LYS A 1 110 ? 24.272 6.673 -19.754 1.00 77.25 110 LYS A N 1
ATOM 883 C CA . LYS A 1 110 ? 23.057 7.197 -20.401 1.00 77.25 110 LYS A CA 1
ATOM 884 C C . LYS A 1 110 ? 21.836 6.315 -20.128 1.00 77.25 110 LYS A C 1
ATOM 886 O O . LYS A 1 110 ? 20.794 6.840 -19.742 1.00 77.25 110 LYS A O 1
ATOM 891 N N . MET A 1 111 ? 21.994 4.994 -20.234 1.00 72.94 111 MET A N 1
ATOM 892 C CA . MET A 1 111 ? 20.986 3.989 -19.862 1.00 72.94 111 MET A CA 1
ATOM 893 C C . MET A 1 111 ? 20.464 4.213 -18.434 1.00 72.94 111 MET A C 1
ATOM 895 O O . MET A 1 111 ? 19.255 4.285 -18.200 1.00 72.94 111 MET A O 1
ATOM 899 N N . MET A 1 112 ? 21.383 4.380 -17.480 1.00 67.44 112 MET A N 1
ATOM 900 C CA . MET A 1 112 ? 21.048 4.572 -16.067 1.00 67.44 112 MET A CA 1
ATOM 901 C C . MET A 1 112 ? 20.391 5.925 -15.791 1.00 67.44 112 MET A C 1
ATOM 903 O O . MET A 1 112 ? 19.439 5.994 -15.019 1.00 67.44 112 MET A O 1
ATOM 907 N N . ASN A 1 113 ? 20.850 7.000 -16.433 1.00 70.69 113 ASN A N 1
ATOM 908 C CA . ASN A 1 113 ? 20.297 8.338 -16.213 1.00 70.69 113 ASN A CA 1
ATOM 909 C C . ASN A 1 113 ? 18.816 8.432 -16.641 1.00 70.69 113 ASN A C 1
ATOM 911 O O . ASN A 1 113 ? 17.984 9.004 -15.936 1.00 70.69 113 ASN A O 1
ATOM 915 N N . ILE A 1 114 ? 18.469 7.792 -17.762 1.00 68.75 114 ILE A N 1
ATOM 916 C CA . ILE A 1 114 ? 17.105 7.805 -18.312 1.00 68.75 114 ILE A CA 1
ATOM 917 C C . ILE A 1 114 ? 16.157 6.932 -17.494 1.00 68.75 114 ILE A C 1
ATOM 919 O O . ILE A 1 114 ? 15.043 7.353 -17.182 1.00 68.75 114 ILE A O 1
ATOM 923 N N . SER A 1 115 ? 16.598 5.721 -17.150 1.00 64.44 115 SER A N 1
ATOM 924 C CA . SER A 1 115 ? 15.764 4.741 -16.450 1.00 64.44 115 SER A CA 1
ATOM 925 C C . SER A 1 115 ? 15.503 5.111 -14.990 1.00 64.44 115 SER A C 1
ATOM 927 O O . SER A 1 115 ? 14.380 4.935 -14.520 1.00 64.44 115 SER A O 1
ATOM 929 N N . ASN A 1 116 ? 16.496 5.654 -14.278 1.00 63.03 116 ASN A N 1
ATOM 930 C CA . ASN A 1 116 ? 16.383 5.845 -12.830 1.00 63.03 116 ASN A CA 1
ATOM 931 C C . ASN A 1 116 ? 15.951 7.227 -12.369 1.00 63.03 116 ASN A C 1
ATOM 933 O O . ASN A 1 116 ? 15.296 7.311 -11.333 1.00 63.03 116 ASN A O 1
ATOM 937 N N . MET A 1 117 ? 16.335 8.298 -13.061 1.00 64.44 117 MET A N 1
ATOM 938 C CA . MET A 1 117 ? 16.119 9.645 -12.529 1.00 64.44 117 MET A CA 1
ATOM 939 C C . MET A 1 117 ? 14.998 10.374 -13.244 1.00 64.44 117 MET A C 1
ATOM 941 O O . MET A 1 117 ? 13.986 10.683 -12.628 1.00 64.44 117 MET A O 1
ATOM 945 N N . GLU A 1 118 ? 15.125 10.627 -14.542 1.00 67.88 118 GLU A N 1
ATOM 946 C CA . GLU A 1 118 ? 14.273 11.647 -15.152 1.00 67.88 118 GLU A CA 1
ATOM 947 C C . GLU A 1 118 ? 12.804 11.216 -15.300 1.00 67.88 118 GLU A C 1
ATOM 949 O O . GLU A 1 118 ? 11.888 11.992 -15.018 1.00 67.88 118 GLU A O 1
ATOM 954 N N . VAL A 1 119 ? 12.559 9.979 -15.738 1.00 69.50 119 VAL A N 1
ATOM 955 C CA . VAL A 1 119 ? 11.191 9.482 -15.962 1.00 69.50 119 VAL A CA 1
ATOM 956 C C . VAL A 1 119 ? 10.511 9.150 -14.634 1.00 69.50 119 VAL A C 1
ATOM 958 O O . VAL A 1 119 ? 9.355 9.516 -14.411 1.00 69.50 119 VAL A O 1
ATOM 961 N N . MET A 1 120 ? 11.240 8.494 -13.731 1.00 71.50 120 MET A N 1
ATOM 962 C CA . MET A 1 120 ? 10.689 8.027 -12.460 1.00 71.50 120 MET A CA 1
ATOM 963 C C . MET A 1 120 ? 10.444 9.168 -11.472 1.00 71.50 120 MET A C 1
ATOM 965 O O . MET A 1 120 ? 9.443 9.133 -10.759 1.00 71.50 120 MET A O 1
ATOM 969 N N . GLU A 1 121 ? 11.289 10.203 -11.450 1.00 76.38 121 GLU A N 1
ATOM 970 C CA . GLU A 1 121 ? 11.087 11.372 -10.587 1.00 76.38 121 GLU A CA 1
ATOM 971 C C . GLU A 1 121 ? 9.856 12.184 -11.010 1.00 76.38 121 GLU A C 1
ATOM 973 O O . GLU A 1 121 ? 9.047 12.569 -10.161 1.00 76.38 121 GLU A O 1
ATOM 978 N N . LYS A 1 122 ? 9.654 12.381 -12.322 1.00 81.44 122 LYS A N 1
ATOM 979 C CA . LYS A 1 122 ? 8.446 13.036 -12.853 1.00 81.44 122 LYS A CA 1
ATOM 980 C C . LYS A 1 122 ? 7.190 12.268 -12.450 1.00 81.44 122 LYS A C 1
ATOM 982 O O . LYS A 1 122 ? 6.281 12.855 -11.865 1.00 81.44 122 LYS A O 1
ATOM 987 N N . LEU A 1 123 ? 7.185 10.951 -12.664 1.00 78.19 123 LEU A N 1
ATOM 988 C CA . LEU A 1 123 ? 6.062 10.093 -12.290 1.00 78.19 123 LEU A CA 1
ATOM 989 C C . LEU A 1 123 ? 5.804 10.115 -10.775 1.00 78.19 123 LEU A C 1
ATOM 991 O O . LEU A 1 123 ? 4.663 10.234 -10.338 1.00 78.19 123 LEU A O 1
ATOM 995 N N . HIS A 1 124 ? 6.859 10.049 -9.962 1.00 79.62 124 HIS A N 1
ATOM 996 C CA . HIS A 1 124 ? 6.755 10.140 -8.509 1.00 79.62 124 HIS A CA 1
ATOM 997 C C . HIS A 1 124 ? 6.100 11.443 -8.055 1.00 79.62 124 HIS A C 1
ATOM 999 O O . HIS A 1 124 ? 5.221 11.426 -7.189 1.00 79.62 124 HIS A O 1
ATOM 1005 N N . ASN A 1 125 ? 6.504 12.567 -8.641 1.00 85.25 125 ASN A N 1
ATOM 1006 C CA . ASN A 1 125 ? 5.958 13.871 -8.293 1.00 85.25 125 ASN A CA 1
ATOM 1007 C C . ASN A 1 125 ? 4.492 13.996 -8.728 1.00 85.25 125 ASN A C 1
ATOM 1009 O O . ASN A 1 125 ? 3.665 14.429 -7.928 1.00 85.25 125 ASN A O 1
ATOM 1013 N N . GLU A 1 126 ? 4.144 13.533 -9.931 1.00 86.19 126 GLU A N 1
ATOM 1014 C CA . GLU A 1 126 ? 2.760 13.523 -10.423 1.00 86.19 126 GLU A CA 1
ATOM 1015 C C . GLU A 1 126 ? 1.838 12.646 -9.564 1.00 86.19 126 GLU A C 1
ATOM 1017 O O . GLU A 1 126 ? 0.757 13.087 -9.163 1.00 86.19 126 GLU A O 1
ATOM 1022 N N . VAL A 1 127 ? 2.274 11.429 -9.219 1.00 82.44 127 VAL A N 1
ATOM 1023 C CA . VAL A 1 127 ? 1.512 10.518 -8.353 1.00 82.44 127 VAL A CA 1
ATOM 1024 C C . VAL A 1 127 ? 1.332 11.129 -6.966 1.00 82.44 127 VAL A C 1
ATOM 1026 O O . VAL A 1 127 ? 0.220 11.149 -6.444 1.00 82.44 127 VAL A O 1
ATOM 1029 N N . ASN A 1 128 ? 2.387 11.683 -6.367 1.00 85.50 128 ASN A N 1
ATOM 1030 C CA . ASN A 1 128 ? 2.284 12.317 -5.053 1.00 85.50 128 ASN A CA 1
ATOM 1031 C C . ASN A 1 128 ? 1.405 13.573 -5.061 1.00 85.50 128 ASN A C 1
ATOM 1033 O O . ASN A 1 128 ? 0.681 13.822 -4.095 1.00 85.50 128 ASN A O 1
ATOM 1037 N N . ASP A 1 129 ? 1.422 14.351 -6.142 1.00 88.81 129 ASP A N 1
ATOM 1038 C CA . ASP A 1 129 ? 0.535 15.498 -6.314 1.00 88.81 129 ASP A CA 1
ATOM 1039 C C . ASP A 1 129 ? -0.930 15.071 -6.442 1.00 88.81 129 ASP A C 1
ATOM 1041 O O . ASP A 1 129 ? -1.809 15.712 -5.856 1.00 88.81 129 ASP A O 1
ATOM 1045 N N . PHE A 1 130 ? -1.200 13.977 -7.159 1.00 86.06 130 PHE A N 1
ATOM 1046 C CA . PHE A 1 130 ? -2.528 13.372 -7.231 1.00 86.06 130 PHE A CA 1
ATOM 1047 C C . PHE A 1 130 ? -2.997 12.886 -5.851 1.00 86.06 130 PHE A C 1
ATOM 1049 O O . PHE A 1 130 ? -4.067 13.289 -5.393 1.00 86.06 130 PHE A O 1
ATOM 1056 N N . LEU A 1 131 ? -2.169 12.110 -5.142 1.00 81.94 131 LEU A N 1
ATOM 1057 C CA . LEU A 1 131 ? -2.483 11.599 -3.802 1.00 81.94 131 LEU A CA 1
ATOM 1058 C C . LEU A 1 131 ? -2.734 12.731 -2.798 1.00 81.94 131 LEU A C 1
ATOM 1060 O O . LEU A 1 131 ? -3.653 12.645 -1.984 1.00 81.94 131 LEU A O 1
ATOM 1064 N N . ARG A 1 132 ? -1.960 13.822 -2.879 1.00 86.44 132 ARG A N 1
ATOM 1065 C CA . ARG A 1 132 ? -2.148 15.005 -2.028 1.00 86.44 132 ARG A CA 1
ATOM 1066 C C . ARG A 1 132 ? -3.487 15.692 -2.290 1.00 86.44 132 ARG A C 1
ATOM 1068 O O . ARG A 1 132 ? -4.112 16.161 -1.340 1.00 86.44 132 ARG A O 1
ATOM 1075 N N . LYS A 1 133 ? -3.920 15.778 -3.552 1.00 86.81 133 LYS A N 1
ATOM 1076 C CA . LYS A 1 133 ? -5.216 16.371 -3.926 1.00 86.81 133 LYS A CA 1
ATOM 1077 C C . LYS A 1 133 ? -6.388 15.515 -3.450 1.00 86.81 133 LYS A C 1
ATOM 1079 O O . LYS A 1 133 ? -7.344 16.072 -2.919 1.00 86.81 133 LYS A O 1
ATOM 1084 N N . ASP A 1 134 ? -6.286 14.197 -3.600 1.00 82.50 134 ASP A N 1
ATOM 1085 C CA . ASP A 1 134 ? -7.344 13.252 -3.228 1.00 82.50 134 ASP A CA 1
ATOM 1086 C C . ASP A 1 134 ? -7.508 13.147 -1.701 1.00 82.50 134 ASP A C 1
ATOM 1088 O O . ASP A 1 134 ? -8.575 13.423 -1.153 1.00 82.50 134 ASP A O 1
ATOM 1092 N N . ASN A 1 135 ? -6.412 12.891 -0.979 1.00 78.12 135 ASN A N 1
ATOM 1093 C CA . ASN A 1 135 ? -6.440 12.713 0.477 1.00 78.12 135 ASN A CA 1
ATOM 1094 C C . ASN A 1 135 ? -6.425 14.022 1.274 1.00 78.12 135 ASN A C 1
ATOM 1096 O O . ASN A 1 135 ? -6.502 13.989 2.505 1.00 78.12 135 ASN A O 1
ATOM 1100 N N . ARG A 1 136 ? -6.240 15.172 0.609 1.00 83.50 136 ARG A N 1
ATOM 1101 C CA . ARG A 1 136 ? -6.046 16.498 1.235 1.00 83.50 136 ARG A CA 1
ATOM 1102 C C . ARG A 1 136 ? -4.932 16.528 2.290 1.00 83.50 136 ARG A C 1
ATOM 1104 O O . ARG A 1 136 ? -4.907 17.398 3.158 1.00 83.50 136 ARG A O 1
ATOM 1111 N N . SER A 1 137 ? -4.009 15.572 2.235 1.00 79.12 137 SER A N 1
ATOM 1112 C CA . SER A 1 137 ? -2.900 15.434 3.172 1.00 79.12 137 SER A CA 1
ATOM 1113 C C . SER A 1 137 ? -1.694 14.803 2.487 1.00 79.12 137 SER A C 1
ATOM 1115 O O . SER A 1 137 ? -1.827 14.087 1.498 1.00 79.12 137 SER A O 1
ATOM 1117 N N . SER A 1 138 ? -0.505 15.069 3.023 1.00 77.12 138 SER A N 1
ATOM 1118 C CA . SER A 1 138 ? 0.761 14.492 2.555 1.00 77.12 138 SER A CA 1
ATOM 1119 C C . SER A 1 138 ? 1.158 13.215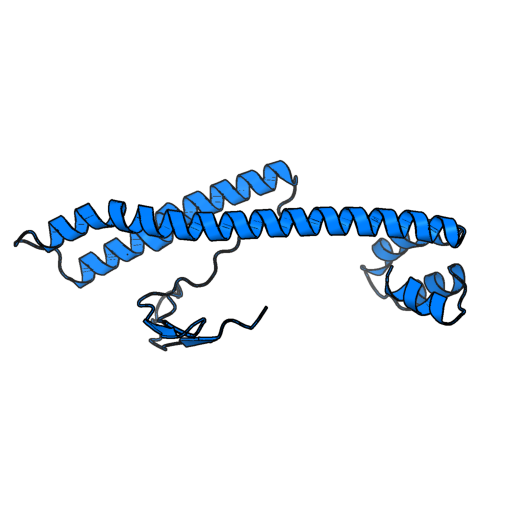 3.306 1.00 77.12 138 SER A C 1
ATOM 1121 O O . SER A 1 138 ? 2.291 12.753 3.170 1.00 77.12 138 SER A O 1
ATOM 1123 N N . TYR A 1 1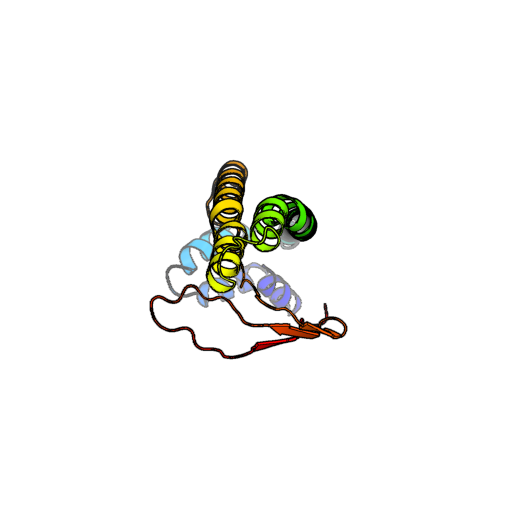39 ? 0.254 12.647 4.1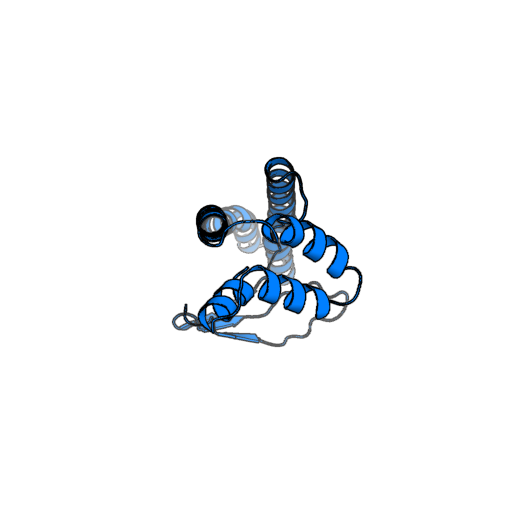17 1.00 74.88 139 TYR A N 1
ATOM 1124 C CA . TYR A 1 139 ? 0.530 11.428 4.883 1.00 74.88 139 TYR A CA 1
ATOM 1125 C C . TYR A 1 139 ? 0.747 10.218 3.974 1.00 74.88 139 TYR A C 1
ATOM 1127 O O . TYR A 1 139 ? 1.654 9.424 4.223 1.00 74.88 139 TYR A O 1
ATOM 1135 N N . LEU A 1 140 ? -0.055 10.093 2.912 1.00 75.00 140 LEU A N 1
ATOM 1136 C CA . LEU A 1 140 ? 0.140 9.069 1.895 1.00 75.00 140 LEU A CA 1
ATOM 1137 C C . LEU A 1 140 ? 1.062 9.617 0.807 1.00 75.00 140 LEU A C 1
ATOM 1139 O O . LEU A 1 140 ? 0.685 10.513 0.054 1.00 75.00 140 LEU A O 1
ATOM 1143 N N . LYS A 1 141 ? 2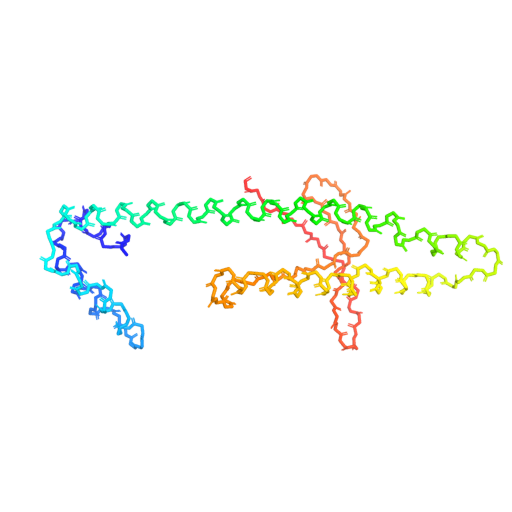.270 9.065 0.740 1.00 78.50 141 LYS A N 1
ATOM 1144 C CA . LYS A 1 141 ? 3.259 9.372 -0.289 1.00 78.50 141 LYS A CA 1
ATOM 1145 C C . LYS A 1 141 ? 3.811 8.081 -0.863 1.00 78.50 141 LYS A C 1
ATOM 1147 O O . LYS A 1 141 ? 4.052 7.120 -0.131 1.00 78.50 141 LYS A O 1
ATOM 1152 N N . MET A 1 142 ? 4.030 8.075 -2.164 1.00 76.56 142 MET A N 1
ATOM 1153 C CA . MET A 1 142 ? 4.844 7.067 -2.806 1.00 76.56 142 MET A CA 1
ATOM 1154 C C . MET A 1 142 ? 6.291 7.283 -2.363 1.00 76.56 142 MET A C 1
ATOM 1156 O O . MET A 1 142 ? 6.795 8.403 -2.383 1.00 76.56 142 MET A O 1
ATOM 1160 N N . ALA A 1 143 ? 6.940 6.214 -1.921 1.00 67.94 143 ALA A N 1
ATOM 1161 C CA . ALA A 1 143 ? 8.370 6.192 -1.679 1.00 67.94 143 ALA A CA 1
ATOM 1162 C C . ALA A 1 143 ? 8.975 5.216 -2.678 1.00 67.94 143 ALA A C 1
ATOM 1164 O O . ALA A 1 143 ? 8.443 4.122 -2.878 1.00 67.94 143 ALA A O 1
ATOM 1165 N N . TYR A 1 144 ? 10.061 5.624 -3.316 1.00 64.06 144 TYR A N 1
ATOM 1166 C CA . TYR A 1 144 ? 10.787 4.736 -4.202 1.00 64.06 144 TYR A CA 1
ATOM 1167 C C . TYR A 1 144 ? 11.648 3.772 -3.375 1.00 64.06 144 TYR A C 1
ATOM 1169 O O . TYR A 1 144 ? 12.231 4.171 -2.364 1.00 64.06 144 TYR A O 1
ATOM 1177 N N . GLY A 1 145 ? 11.668 2.498 -3.769 1.00 60.09 145 GLY A N 1
ATOM 1178 C CA . GLY A 1 145 ? 12.550 1.491 -3.179 1.00 60.09 145 GLY A CA 1
ATOM 1179 C C . GLY A 1 145 ? 13.985 1.600 -3.706 1.00 60.09 145 GLY A C 1
ATOM 1180 O O . GLY A 1 145 ? 14.361 2.586 -4.337 1.00 60.09 145 GLY A O 1
ATOM 1181 N N . GLU A 1 146 ? 14.792 0.566 -3.471 1.00 57.47 146 GLU A N 1
ATOM 1182 C CA . GLU A 1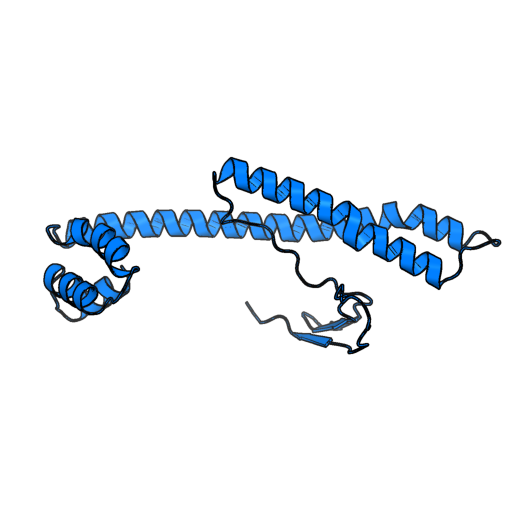 146 ? 16.111 0.441 -4.099 1.00 57.47 146 GLU A CA 1
ATOM 1183 C C . GLU A 1 146 ? 15.956 0.061 -5.580 1.00 57.47 146 GLU A C 1
ATOM 1185 O O . GLU A 1 146 ? 15.207 -0.861 -5.914 1.00 57.47 146 GLU A O 1
ATOM 1190 N N . VAL A 1 147 ? 16.698 0.729 -6.472 1.00 60.47 147 VAL A N 1
ATOM 1191 C CA . VAL A 1 147 ? 16.873 0.227 -7.840 1.00 60.47 147 VAL A CA 1
ATOM 1192 C C . VAL A 1 147 ? 17.989 -0.784 -7.837 1.00 60.47 147 VAL A C 1
ATOM 1194 O O . VAL A 1 147 ? 19.112 -0.510 -7.409 1.00 60.47 147 VAL A O 1
ATOM 1197 N N . LEU A 1 148 ? 17.670 -1.946 -8.375 1.00 66.75 148 LEU A N 1
ATOM 1198 C CA . LEU A 1 148 ? 18.601 -3.037 -8.522 1.00 66.75 148 LEU A CA 1
ATOM 1199 C C . LEU A 1 148 ? 19.136 -3.044 -9.951 1.00 66.75 148 LEU A C 1
ATOM 1201 O O . LEU A 1 148 ? 18.375 -3.158 -10.910 1.00 66.75 148 LEU A O 1
ATOM 1205 N N . PHE A 1 149 ? 20.452 -2.916 -10.084 1.00 59.53 149 PHE A N 1
ATOM 1206 C CA . PHE A 1 149 ? 21.155 -2.990 -11.358 1.00 59.53 149 PHE A CA 1
ATOM 1207 C C . PHE A 1 149 ? 21.878 -4.337 -11.476 1.00 59.53 149 PHE A C 1
ATOM 1209 O O . PHE A 1 149 ? 22.425 -4.835 -10.490 1.00 59.53 149 PHE A O 1
ATOM 1216 N N . LEU A 1 150 ? 21.864 -4.933 -12.676 1.00 67.44 150 LEU A N 1
ATOM 1217 C CA . LEU A 1 150 ? 22.259 -6.329 -12.922 1.00 67.44 150 LEU A CA 1
ATOM 1218 C C . LEU A 1 150 ? 21.578 -7.301 -11.942 1.00 67.44 150 LEU A C 1
ATOM 1220 O O . LEU A 1 150 ? 22.189 -7.808 -11.002 1.00 67.44 150 LEU A O 1
ATOM 1224 N N . VAL A 1 151 ? 20.292 -7.566 -12.168 1.00 69.00 151 VAL A N 1
ATOM 1225 C CA . VAL A 1 151 ? 19.560 -8.574 -11.395 1.00 69.00 151 VAL A CA 1
ATOM 1226 C C . VAL A 1 151 ? 19.779 -9.955 -12.011 1.00 69.00 151 VAL A C 1
ATOM 1228 O O . VAL A 1 151 ? 19.425 -10.196 -13.162 1.00 69.00 151 VAL A O 1
ATOM 1231 N N . VAL A 1 152 ? 20.340 -10.878 -11.234 1.00 75.69 152 VAL A N 1
ATOM 1232 C CA . VAL A 1 152 ? 20.446 -12.298 -11.582 1.00 75.69 152 VAL A CA 1
ATOM 1233 C C . VAL A 1 152 ? 19.402 -13.063 -10.786 1.00 75.69 152 VAL A C 1
ATOM 1235 O O . VAL A 1 152 ? 19.510 -13.182 -9.566 1.00 75.69 152 VAL A O 1
ATOM 1238 N N . PHE A 1 153 ? 18.402 -13.610 -11.471 1.00 79.38 153 PHE A N 1
ATOM 1239 C CA . PHE A 1 153 ? 17.392 -14.466 -10.855 1.00 79.38 153 PHE A CA 1
ATOM 1240 C C . PHE A 1 153 ? 17.908 -15.904 -10.762 1.00 79.38 153 PHE A C 1
ATOM 1242 O O . PHE A 1 153 ? 18.167 -16.544 -11.776 1.00 79.38 153 PHE A O 1
ATOM 1249 N N . THR A 1 154 ? 18.046 -16.425 -9.543 1.00 82.94 154 THR A N 1
ATOM 1250 C CA . THR A 1 154 ? 18.516 -17.802 -9.286 1.00 82.94 154 THR A CA 1
ATOM 1251 C C . THR A 1 154 ? 17.396 -18.745 -8.860 1.00 82.94 154 THR A C 1
ATOM 1253 O O . THR A 1 154 ? 17.586 -19.956 -8.778 1.00 82.94 154 THR A O 1
ATOM 1256 N N . GLY A 1 155 ? 16.201 -18.208 -8.613 1.00 73.38 155 GLY A N 1
ATOM 1257 C CA . GLY A 1 155 ? 14.998 -18.981 -8.341 1.00 73.38 155 GLY A CA 1
ATOM 1258 C C . GLY A 1 155 ? 13.812 -18.088 -7.992 1.00 73.38 155 GLY A C 1
ATOM 1259 O O . GLY A 1 155 ? 13.919 -16.863 -7.921 1.00 73.38 155 GLY A O 1
ATOM 1260 N N . LYS A 1 156 ? 12.651 -18.698 -7.733 1.00 68.62 156 LYS A N 1
ATOM 1261 C CA . LYS A 1 156 ? 11.462 -17.957 -7.292 1.00 68.62 156 LYS A CA 1
ATOM 1262 C C . LYS A 1 156 ? 11.787 -17.186 -6.008 1.00 68.62 156 LYS A C 1
ATOM 1264 O O . LYS A 1 156 ? 12.157 -17.800 -5.010 1.00 68.62 156 LYS A O 1
ATOM 1269 N N . LYS A 1 157 ? 11.629 -15.856 -6.048 1.00 75.31 157 LYS A N 1
ATOM 1270 C CA . LYS A 1 157 ? 11.946 -14.930 -4.941 1.00 75.31 157 LYS A CA 1
ATOM 1271 C C . LYS A 1 157 ? 13.421 -14.948 -4.487 1.00 75.31 157 LYS A C 1
ATOM 1273 O O . LYS A 1 157 ? 13.707 -14.519 -3.373 1.00 75.31 157 LYS A O 1
ATOM 1278 N N . LYS A 1 158 ? 14.340 -15.431 -5.332 1.00 77.81 158 LYS A N 1
ATOM 1279 C CA . LYS A 1 158 ? 15.787 -15.419 -5.083 1.00 77.81 158 LYS A CA 1
ATOM 1280 C C . LYS A 1 158 ? 16.496 -14.708 -6.222 1.00 77.81 158 LYS A C 1
ATOM 1282 O O . LYS A 1 158 ? 16.459 -15.174 -7.365 1.00 77.81 158 LYS A O 1
ATOM 1287 N N . TYR A 1 159 ? 17.121 -13.584 -5.906 1.00 81.88 159 TYR A N 1
ATOM 1288 C CA . TYR A 1 159 ? 17.896 -12.830 -6.874 1.00 81.88 159 TYR A CA 1
ATOM 1289 C C . TYR A 1 159 ? 19.088 -12.133 -6.220 1.00 81.88 159 TYR A C 1
ATOM 1291 O O . TYR A 1 159 ? 19.032 -11.694 -5.070 1.00 81.88 159 TYR A O 1
ATOM 1299 N N . TYR A 1 160 ? 20.165 -12.031 -6.989 1.00 77.56 160 TYR A N 1
ATOM 1300 C CA . TYR A 1 160 ? 21.338 -11.232 -6.663 1.00 77.56 160 TYR A CA 1
ATOM 1301 C C . TYR A 1 160 ? 21.287 -9.953 -7.472 1.00 77.56 160 TYR A C 1
ATOM 1303 O O . TYR A 1 160 ? 20.894 -9.977 -8.635 1.00 77.56 160 TYR A O 1
ATOM 1311 N N . SER A 1 161 ? 21.676 -8.836 -6.873 1.00 71.62 161 SER A N 1
ATOM 1312 C CA . SER A 1 161 ? 21.803 -7.589 -7.619 1.00 71.62 161 SER A CA 1
ATOM 1313 C C . SER A 1 161 ? 22.738 -6.608 -6.943 1.00 71.62 161 SER A C 1
ATOM 1315 O O . SER A 1 161 ? 23.090 -6.754 -5.766 1.00 71.62 161 SER A O 1
ATOM 1317 N N . ILE A 1 162 ? 23.149 -5.608 -7.713 1.00 72.12 162 ILE A N 1
ATOM 1318 C CA . ILE A 1 162 ? 23.931 -4.489 -7.216 1.00 72.12 162 ILE A CA 1
ATOM 1319 C C . ILE A 1 162 ? 22.942 -3.354 -6.920 1.00 72.12 162 ILE A C 1
ATOM 1321 O O . ILE A 1 162 ? 22.339 -2.824 -7.858 1.00 72.12 162 ILE A O 1
ATOM 1325 N N . PRO A 1 163 ? 22.727 -2.990 -5.642 1.00 62.34 163 PRO A N 1
ATOM 1326 C CA . PRO A 1 163 ? 21.896 -1.842 -5.309 1.00 62.34 163 PRO A CA 1
ATOM 1327 C C . PRO A 1 163 ? 22.572 -0.569 -5.814 1.00 62.34 163 PRO A C 1
ATOM 1329 O O . PRO A 1 163 ? 23.760 -0.342 -5.568 1.00 62.34 163 PRO A O 1
ATOM 1332 N N . TYR A 1 164 ? 21.818 0.268 -6.517 1.00 57.25 164 TYR A N 1
ATOM 1333 C CA . TYR A 1 164 ? 22.274 1.602 -6.874 1.00 57.25 164 TYR A CA 1
ATOM 1334 C C . TYR A 1 164 ? 21.799 2.590 -5.807 1.00 57.25 164 TYR A C 1
ATOM 1336 O O . TYR A 1 164 ? 20.660 3.051 -5.824 1.00 57.25 164 TYR A O 1
ATOM 1344 N N . GLU A 1 165 ? 22.673 2.899 -4.853 1.00 55.97 165 GLU A N 1
ATOM 1345 C CA . GLU A 1 165 ? 22.451 3.973 -3.885 1.00 55.97 165 GLU A CA 1
ATOM 1346 C C . GLU A 1 165 ? 23.150 5.237 -4.396 1.00 55.97 165 GLU A C 1
ATOM 1348 O O . GLU A 1 165 ? 24.340 5.214 -4.722 1.00 55.97 165 GLU A O 1
ATOM 1353 N N . ASN A 1 166 ? 22.420 6.354 -4.467 1.00 46.59 166 ASN A N 1
ATOM 1354 C CA . ASN A 1 166 ? 22.962 7.643 -4.892 1.00 46.59 166 ASN A CA 1
ATOM 1355 C C . ASN A 1 166 ? 23.791 8.268 -3.751 1.00 46.59 166 ASN A C 1
ATOM 1357 O O . ASN A 1 166 ? 23.434 9.285 -3.161 1.00 46.59 166 ASN A O 1
ATOM 1361 N N . CYS A 1 167 ? 24.876 7.596 -3.373 1.00 37.81 167 CYS A N 1
ATOM 1362 C CA . CYS A 1 167 ? 25.809 8.047 -2.355 1.00 37.81 167 CYS A CA 1
ATOM 1363 C C . CYS A 1 167 ? 26.862 8.930 -3.021 1.00 37.81 167 CYS A C 1
ATOM 1365 O O . CYS A 1 167 ? 27.728 8.444 -3.753 1.00 37.81 167 CYS A O 1
ATOM 1367 N N . GLY A 1 168 ? 26.802 10.235 -2.744 1.00 36.97 168 GLY A N 1
ATOM 1368 C CA . GLY A 1 168 ? 27.874 11.165 -3.074 1.00 36.97 168 GLY A CA 1
ATOM 1369 C C . GLY A 1 168 ? 29.226 10.601 -2.628 1.00 36.97 168 GLY A C 1
ATOM 1370 O O . GLY A 1 168 ? 29.513 10.505 -1.440 1.00 36.97 168 GLY A O 1
ATOM 1371 N N . GLY A 1 169 ? 30.049 10.197 -3.597 1.00 34.25 169 GLY A N 1
ATOM 1372 C CA . GLY A 1 169 ? 31.463 9.898 -3.392 1.00 34.25 169 GLY A CA 1
ATOM 1373 C C . GLY A 1 169 ? 31.805 8.645 -2.573 1.00 34.25 169 GLY A C 1
ATOM 1374 O O . GLY A 1 169 ? 32.604 8.745 -1.644 1.00 34.25 169 GLY A O 1
ATOM 1375 N N . ARG A 1 170 ? 31.276 7.465 -2.929 1.00 30.78 170 ARG A N 1
ATOM 1376 C CA . ARG A 1 170 ? 32.009 6.169 -2.951 1.00 30.78 170 ARG A CA 1
ATOM 1377 C C . ARG A 1 170 ? 31.046 5.023 -3.264 1.00 30.78 170 ARG A C 1
ATOM 1379 O O . ARG A 1 170 ? 30.252 4.629 -2.420 1.00 30.78 170 ARG A O 1
ATOM 1386 N N . ALA A 1 171 ? 31.169 4.440 -4.454 1.00 36.22 171 ALA A N 1
ATOM 1387 C CA . ALA A 1 171 ? 30.488 3.197 -4.796 1.00 36.22 171 ALA A CA 1
ATOM 1388 C C . ALA A 1 171 ? 31.079 2.036 -3.971 1.00 36.22 171 ALA A C 1
ATOM 1390 O O . ALA A 1 171 ? 32.152 1.518 -4.290 1.00 36.22 171 ALA A O 1
ATOM 1391 N N . GLN A 1 172 ? 30.401 1.620 -2.899 1.00 36.56 172 GLN A N 1
ATOM 1392 C CA . GLN A 1 172 ? 30.653 0.311 -2.298 1.00 36.56 172 GLN A CA 1
ATOM 1393 C C . GLN A 1 172 ? 30.032 -0.762 -3.199 1.00 36.56 172 GLN A C 1
ATOM 1395 O O . GLN A 1 172 ? 28.817 -0.894 -3.297 1.00 36.56 172 GLN A O 1
ATOM 1400 N N . ARG A 1 173 ? 30.890 -1.526 -3.883 1.00 40.69 173 ARG A N 1
ATOM 1401 C CA . ARG A 1 173 ? 30.529 -2.689 -4.708 1.00 40.69 173 ARG A CA 1
ATOM 1402 C C . ARG A 1 173 ? 30.233 -3.898 -3.815 1.00 40.69 173 ARG A C 1
ATOM 1404 O O . ARG A 1 173 ? 31.035 -4.823 -3.768 1.00 40.69 173 ARG A O 1
ATOM 1411 N N . ASN A 1 174 ? 29.120 -3.888 -3.091 1.00 41.56 174 ASN A N 1
ATOM 1412 C CA . ASN A 1 174 ? 28.693 -5.050 -2.311 1.00 41.56 174 ASN A CA 1
ATOM 1413 C C . ASN A 1 174 ? 27.439 -5.653 -2.954 1.00 41.56 174 ASN A C 1
ATOM 1415 O O . ASN A 1 174 ? 26.383 -5.024 -2.962 1.00 41.56 174 ASN A O 1
ATOM 1419 N N . CYS A 1 175 ? 27.559 -6.862 -3.514 1.00 46.19 175 CYS A N 1
ATOM 1420 C CA . CYS A 1 175 ? 26.409 -7.641 -3.975 1.00 46.19 175 CYS A CA 1
ATOM 1421 C C . CYS A 1 175 ? 25.502 -7.941 -2.774 1.00 46.19 175 CYS A C 1
ATOM 1423 O O . CYS A 1 175 ? 25.967 -8.530 -1.797 1.00 46.19 175 CYS A O 1
ATOM 1425 N N . LYS A 1 176 ? 24.225 -7.547 -2.843 1.00 53.62 176 LYS A N 1
ATOM 1426 C CA . LYS A 1 176 ? 23.226 -7.884 -1.819 1.00 53.62 176 LYS A CA 1
ATOM 1427 C C . LYS A 1 176 ? 22.416 -9.096 -2.298 1.00 53.62 176 LYS A C 1
ATOM 1429 O O . LYS A 1 176 ? 22.009 -9.172 -3.461 1.00 53.62 176 LYS A O 1
ATOM 1434 N N . GLU A 1 177 ? 22.212 -10.055 -1.401 1.00 53.75 177 GLU A N 1
ATOM 1435 C CA . GLU A 1 177 ? 21.293 -11.176 -1.602 1.00 53.75 177 GLU A CA 1
ATOM 1436 C C . GLU A 1 177 ? 19.927 -10.794 -1.032 1.00 53.75 177 GLU A C 1
ATOM 1438 O O . GLU A 1 177 ? 19.831 -10.376 0.123 1.00 53.75 177 GLU A O 1
ATOM 1443 N N . TYR A 1 178 ? 18.874 -10.921 -1.841 1.00 59.56 178 TYR A N 1
ATOM 1444 C CA . TYR A 1 178 ? 17.516 -10.581 -1.430 1.00 59.56 178 TYR A CA 1
ATOM 1445 C C . TYR A 1 178 ? 16.653 -11.836 -1.365 1.00 59.56 178 TYR A C 1
ATOM 1447 O O . TYR A 1 178 ? 16.533 -12.589 -2.336 1.00 59.56 178 TYR A O 1
ATOM 1455 N N . PHE A 1 179 ? 15.997 -12.018 -0.221 1.00 47.81 179 PHE A N 1
ATOM 1456 C CA . PHE A 1 179 ? 14.964 -13.024 -0.018 1.00 47.81 179 PHE A CA 1
ATOM 1457 C C . PHE A 1 179 ? 13.635 -12.306 0.200 1.00 47.81 179 PHE A C 1
ATOM 1459 O O . PHE A 1 179 ? 13.458 -11.619 1.203 1.00 47.81 179 PHE A O 1
ATOM 1466 N N . ALA A 1 180 ? 12.694 -12.441 -0.737 1.00 49.28 180 ALA A N 1
ATOM 1467 C CA . ALA A 1 180 ? 11.346 -11.923 -0.517 1.00 49.28 180 ALA A CA 1
ATOM 1468 C C . ALA A 1 180 ? 10.559 -12.899 0.374 1.00 49.28 180 ALA A C 1
ATOM 1470 O O . ALA A 1 180 ? 10.423 -14.079 0.035 1.00 49.28 180 ALA A O 1
ATOM 1471 N N . ASP A 1 181 ? 10.027 -12.411 1.495 1.00 35.31 181 ASP A N 1
ATOM 1472 C CA . ASP A 1 181 ? 9.298 -13.237 2.462 1.00 35.31 181 ASP A CA 1
ATOM 1473 C C . ASP A 1 181 ? 8.031 -13.877 1.858 1.00 35.31 181 ASP A C 1
ATOM 1475 O O . ASP A 1 181 ? 7.423 -13.370 0.900 1.00 35.31 181 ASP A O 1
ATOM 1479 N N . ARG A 1 182 ? 7.645 -15.052 2.376 1.00 33.84 182 ARG A N 1
ATOM 1480 C CA . ARG A 1 182 ? 6.391 -15.730 1.998 1.00 33.84 182 ARG A CA 1
ATOM 1481 C C . ARG A 1 182 ? 5.209 -15.009 2.648 1.00 33.84 182 ARG A C 1
ATOM 1483 O O . ARG A 1 182 ? 4.953 -15.203 3.827 1.00 33.84 182 ARG A O 1
ATOM 1490 N N . SER A 1 183 ? 4.497 -14.215 1.856 1.00 40.03 183 SER A N 1
ATOM 1491 C CA . SER A 1 183 ? 3.070 -13.933 2.050 1.00 40.03 183 SER A CA 1
ATOM 1492 C C . SER A 1 183 ? 2.242 -15.154 1.675 1.00 40.03 183 SER A C 1
ATOM 1494 O O . SER A 1 183 ? 2.519 -15.668 0.559 1.00 40.03 183 SER A O 1
#

Sequence (183 aa):
MELIIASMGKGLSLSETIEKKLANAEGKKHDNLTKNLYHFINKARHEFMVEYDSICFDCSCLDVKQYALKMYMNTFYGTAGDILSERCFQKYDEAYDSGNGILKEEYWSKMMNISNMEVMEKLHNEVNDFLRKDNRSSYLKMAYGEVLFLVVFTGKKKYYSIPYENCGGRAQRNCKEYFADRS

Radius of gyration: 25.91 Å; chains: 1; bounding box: 56×36×70 Å

Secondary structure (DSSP, 8-state):
-HHHHHHHTTT--HHHHHHHHHHT--TTHHHHHHHHHHHHHTS-HHHHHHHHHHHHHHHHHHHHHHHHHHHHHHHHHHHHHHHHHHHHHHHHHHHHHSTTPPPHHHHHHHHHHIIIIIHHHHHHHHHHHHHHHHHSSSSS-----PEEEEEEEEETTEEEEEEE---TT-----PEEEE----